Protein AF-A0A838S713-F1 (afdb_monomer_lite)

pLDDT: mean 93.1, std 12.23, range [35.66, 98.06]

Sequence (51 aa):
MTGTDPADLSATELLAGYRDGTLSPVEATEAVLRRIDRVNPVVNAYCLLDP

Radius of gyration: 12.3 Å; chains: 1; bounding box: 23×30×30 Å

Structure (mmCIF, N/CA/C/O backbone):
data_AF-A0A838S713-F1
#
_entry.id   AF-A0A838S713-F1
#
loop_
_atom_site.group_PDB
_atom_site.id
_atom_site.type_symbol
_atom_site.label_atom_id
_atom_site.label_alt_id
_atom_site.label_comp_id
_atom_site.label_asym_id
_atom_site.label_entity_id
_atom_site.label_seq_id
_atom_site.pdbx_PDB_ins_code
_atom_site.Cartn_x
_atom_site.Cartn_y
_atom_site.Cartn_z
_atom_site.occupancy
_atom_site.B_iso_or_equiv
_atom_site.auth_seq_id
_atom_site.auth_comp_id
_atom_site.auth_asym_id
_atom_site.auth_atom_id
_atom_site.pdbx_PDB_model_num
ATOM 1 N N . MET A 1 1 ? -6.226 20.188 -2.800 1.00 35.66 1 MET A N 1
ATOM 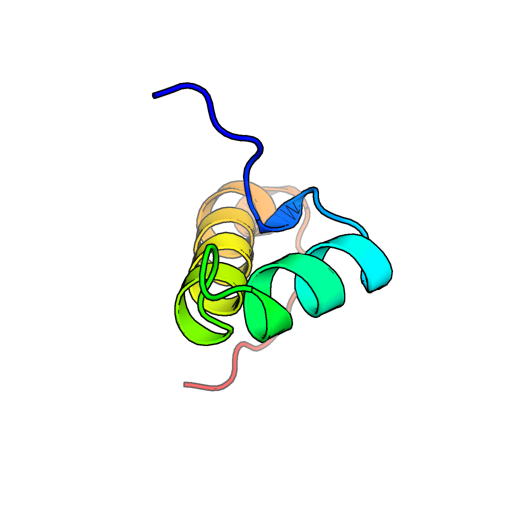2 C CA . MET A 1 1 ? -5.991 19.936 -1.367 1.00 35.66 1 MET A CA 1
ATOM 3 C C . MET A 1 1 ? -4.674 19.198 -1.272 1.00 35.66 1 MET A C 1
ATOM 5 O O . MET A 1 1 ? -4.637 18.010 -1.549 1.00 35.66 1 MET A O 1
ATOM 9 N N . THR A 1 2 ? -3.581 19.924 -1.049 1.00 44.09 2 THR A N 1
ATOM 10 C CA . THR A 1 2 ? -2.229 19.350 -0.983 1.00 44.09 2 THR A CA 1
ATOM 11 C C . THR A 1 2 ? -2.042 18.728 0.401 1.00 44.09 2 THR A C 1
ATOM 13 O O . THR A 1 2 ? -1.356 19.280 1.251 1.00 44.09 2 THR A O 1
ATOM 16 N N . GLY A 1 3 ? -2.779 17.648 0.664 1.00 61.94 3 GLY A N 1
ATOM 17 C CA . GLY A 1 3 ? -2.513 16.757 1.789 1.00 61.94 3 GLY A CA 1
ATOM 18 C C . GLY A 1 3 ? -1.390 15.802 1.400 1.00 61.94 3 GLY A C 1
ATOM 19 O O . GLY A 1 3 ? -1.294 15.423 0.232 1.00 61.94 3 GLY A O 1
ATOM 20 N N . THR A 1 4 ? -0.524 15.467 2.352 1.00 81.44 4 THR A N 1
ATOM 21 C CA . THR A 1 4 ? 0.521 14.448 2.194 1.00 81.44 4 THR A CA 1
ATOM 22 C C . THR A 1 4 ? -0.088 13.160 1.632 1.00 81.44 4 THR A C 1
ATOM 24 O O . THR A 1 4 ? -1.136 12.727 2.113 1.00 81.44 4 THR A O 1
ATOM 27 N N . ASP A 1 5 ? 0.535 12.570 0.605 1.00 92.31 5 ASP A N 1
ATOM 28 C CA . ASP A 1 5 ? 0.113 11.271 0.066 1.00 92.31 5 ASP A CA 1
ATOM 29 C C . ASP A 1 5 ? 0.170 10.243 1.213 1.00 92.31 5 ASP A C 1
ATOM 31 O O . ASP A 1 5 ? 1.210 10.144 1.870 1.00 92.31 5 ASP A O 1
ATOM 35 N N . PRO A 1 6 ? -0.904 9.483 1.501 1.00 95.62 6 PRO A N 1
ATOM 36 C CA . PRO A 1 6 ? -0.875 8.477 2.560 1.00 95.62 6 PRO A CA 1
ATOM 37 C C . PRO A 1 6 ? 0.281 7.475 2.424 1.00 95.62 6 PRO A C 1
ATOM 39 O O . PRO A 1 6 ? 0.765 6.965 3.431 1.00 95.62 6 PRO A O 1
ATOM 42 N N . ALA A 1 7 ? 0.768 7.230 1.201 1.00 96.00 7 ALA A N 1
ATOM 43 C CA . ALA A 1 7 ? 1.922 6.370 0.943 1.00 96.00 7 ALA A CA 1
ATOM 44 C C . ALA A 1 7 ? 3.276 6.976 1.378 1.00 96.00 7 ALA A C 1
ATOM 46 O O . ALA A 1 7 ? 4.292 6.285 1.293 1.00 96.00 7 ALA A O 1
ATOM 47 N N . ASP A 1 8 ? 3.309 8.242 1.803 1.00 96.31 8 ASP A N 1
ATOM 48 C CA . ASP A 1 8 ? 4.485 8.920 2.363 1.00 96.31 8 ASP A CA 1
ATOM 49 C C . ASP A 1 8 ? 4.439 9.026 3.901 1.00 96.31 8 ASP A C 1
ATOM 51 O O . ASP A 1 8 ? 5.424 9.438 4.516 1.00 96.31 8 ASP A O 1
ATOM 55 N N . LEU A 1 9 ? 3.322 8.653 4.536 1.00 96.38 9 LEU A N 1
ATOM 56 C CA . LEU A 1 9 ? 3.171 8.710 5.990 1.00 96.38 9 LEU A CA 1
ATOM 57 C C . LEU A 1 9 ? 3.918 7.566 6.683 1.00 96.38 9 LEU A C 1
ATOM 59 O O . LEU A 1 9 ? 3.944 6.423 6.221 1.00 96.38 9 LEU A O 1
ATOM 63 N N . SER A 1 10 ? 4.486 7.856 7.852 1.00 97.12 10 SER A N 1
ATOM 64 C CA . SER A 1 10 ? 5.012 6.823 8.740 1.00 97.12 10 SER A CA 1
ATOM 65 C C . SER A 1 10 ? 3.891 5.934 9.283 1.00 97.12 10 SER A C 1
ATOM 67 O O . SER A 1 10 ? 2.730 6.334 9.391 1.00 97.12 10 SER A O 1
ATOM 69 N N . ALA A 1 11 ? 4.255 4.732 9.738 1.00 97.06 11 ALA A N 1
ATOM 70 C CA . ALA A 1 11 ? 3.305 3.821 10.374 1.00 97.06 11 ALA A CA 1
ATOM 71 C C . ALA A 1 11 ? 2.570 4.469 11.563 1.00 97.06 11 ALA A C 1
ATOM 73 O O . ALA A 1 11 ? 1.381 4.237 11.763 1.00 97.06 11 ALA A O 1
ATOM 74 N N . THR A 1 12 ? 3.251 5.311 12.344 1.00 97.94 12 THR A N 1
ATOM 75 C CA . THR A 1 12 ? 2.645 6.006 13.487 1.00 97.94 12 THR A CA 1
ATOM 76 C C . THR A 1 12 ? 1.667 7.102 13.078 1.00 97.94 12 THR A C 1
ATOM 78 O O . THR A 1 12 ? 0.659 7.280 13.758 1.00 97.94 12 THR A O 1
ATOM 81 N N . GLU A 1 13 ? 1.920 7.804 11.973 1.00 96.81 13 GLU A N 1
ATOM 82 C CA . GLU A 1 13 ? 1.002 8.818 11.435 1.00 96.81 13 GLU A CA 1
ATOM 83 C C . GLU A 1 13 ? -0.247 8.171 10.833 1.00 96.81 13 GLU A C 1
ATOM 85 O O . GLU A 1 13 ? -1.353 8.632 11.104 1.00 96.81 13 GLU A O 1
ATOM 90 N N . LEU A 1 14 ? -0.095 7.047 10.121 1.00 97.25 14 LEU A N 1
ATOM 91 C CA . LEU A 1 14 ? -1.233 6.246 9.655 1.00 97.25 14 LEU A CA 1
ATOM 92 C C . LEU A 1 14 ? -2.115 5.806 10.831 1.00 97.25 14 LEU A C 1
ATOM 94 O O . LEU A 1 14 ? -3.329 5.986 10.801 1.00 97.25 14 LEU A O 1
ATOM 98 N N . LEU A 1 15 ? -1.511 5.297 11.913 1.00 97.94 15 LEU A N 1
ATOM 99 C CA . LEU A 1 15 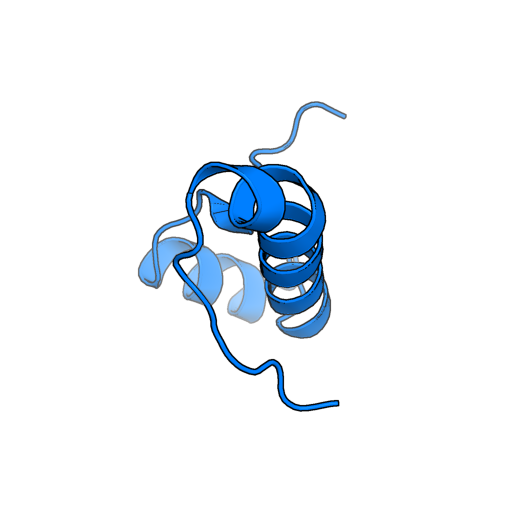? -2.255 4.907 13.116 1.00 97.94 15 LEU A CA 1
ATOM 100 C C . LEU A 1 15 ? -2.968 6.084 13.791 1.00 97.94 15 LEU A C 1
ATOM 102 O O . LEU A 1 15 ? -4.035 5.880 14.369 1.00 97.94 15 LEU A O 1
ATOM 106 N N . ALA A 1 16 ? -2.389 7.286 13.768 1.00 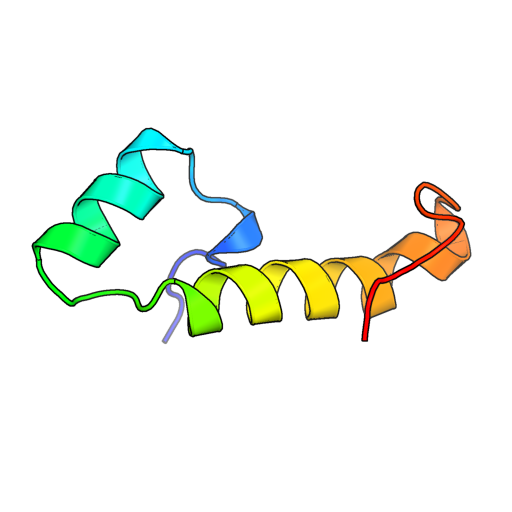97.50 16 ALA A N 1
ATOM 107 C CA . ALA A 1 16 ? -3.052 8.480 14.282 1.00 97.50 16 ALA A CA 1
ATOM 108 C C . ALA A 1 16 ? -4.283 8.826 13.428 1.00 97.50 16 ALA A C 1
ATOM 110 O O . ALA A 1 16 ? -5.377 8.922 13.982 1.00 97.50 16 ALA A O 1
ATOM 111 N N . GLY A 1 17 ? -4.124 8.866 12.100 1.00 96.50 17 GLY A N 1
ATOM 112 C CA . GLY A 1 17 ? -5.205 9.170 11.157 1.00 96.50 17 GLY A CA 1
ATOM 113 C C . GLY A 1 17 ? -6.358 8.161 11.182 1.00 96.50 17 GLY A C 1
ATOM 114 O O . GLY A 1 17 ? -7.527 8.522 11.064 1.00 96.50 17 GLY A O 1
ATOM 115 N N . TYR A 1 18 ? -6.057 6.879 11.408 1.00 97.44 18 TYR A N 1
ATOM 116 C CA . TYR A 1 18 ? -7.097 5.858 11.572 1.00 97.44 18 TYR A CA 1
ATOM 117 C C . TYR A 1 18 ? -7.884 6.034 12.873 1.00 97.44 18 TYR A C 1
ATOM 119 O O . TYR A 1 18 ? -9.076 5.738 12.923 1.00 97.44 18 TYR A O 1
ATOM 127 N N . ARG A 1 19 ? -7.220 6.477 13.949 1.00 97.56 19 ARG A N 1
ATOM 128 C CA . ARG A 1 19 ? -7.847 6.654 15.269 1.00 97.56 19 ARG A CA 1
ATOM 129 C C . ARG A 1 19 ? -8.733 7.888 15.330 1.00 97.56 19 ARG A C 1
ATOM 131 O O . ARG A 1 19 ? -9.761 7.841 15.997 1.00 97.56 19 ARG A O 1
ATOM 138 N N . ASP A 1 20 ? -8.320 8.978 14.691 1.00 95.88 20 ASP A N 1
ATOM 139 C CA . ASP A 1 20 ? -9.086 10.226 14.663 1.00 95.88 20 ASP A CA 1
ATOM 140 C C . ASP A 1 20 ? -10.096 10.297 13.503 1.00 95.88 20 ASP A C 1
ATOM 142 O O . ASP A 1 20 ? -10.946 11.188 13.484 1.00 95.88 20 ASP A O 1
ATOM 146 N N . GLY A 1 21 ? -10.052 9.330 12.580 1.00 95.38 21 GLY A N 1
ATOM 147 C CA . GLY A 1 21 ? -10.978 9.217 11.455 1.00 95.38 21 GLY A CA 1
ATOM 148 C C . GLY A 1 21 ? -10.673 10.174 10.304 1.00 95.38 21 GLY A C 1
ATOM 149 O O . GLY A 1 21 ? -11.515 10.346 9.424 1.00 95.38 21 GLY A O 1
ATOM 150 N N . THR A 1 22 ? -9.496 10.804 10.295 1.00 95.44 22 THR A N 1
ATOM 151 C CA . THR A 1 22 ? -9.047 11.669 9.193 1.00 95.44 22 THR A CA 1
ATOM 152 C C . THR A 1 22 ? -8.511 10.888 7.996 1.00 95.44 22 THR A C 1
ATOM 154 O O . THR A 1 22 ? -8.376 11.457 6.913 1.00 95.44 22 THR A O 1
ATOM 157 N N . LEU A 1 23 ? -8.225 9.596 8.177 1.00 95.62 23 LEU A N 1
ATOM 158 C CA . LEU A 1 23 ? -7.771 8.689 7.131 1.00 95.62 23 LEU A CA 1
ATOM 159 C C . LEU A 1 23 ? -8.388 7.300 7.326 1.00 95.62 23 LEU A C 1
ATOM 161 O O . LEU A 1 23 ? -8.451 6.786 8.442 1.00 95.62 23 LEU A O 1
AT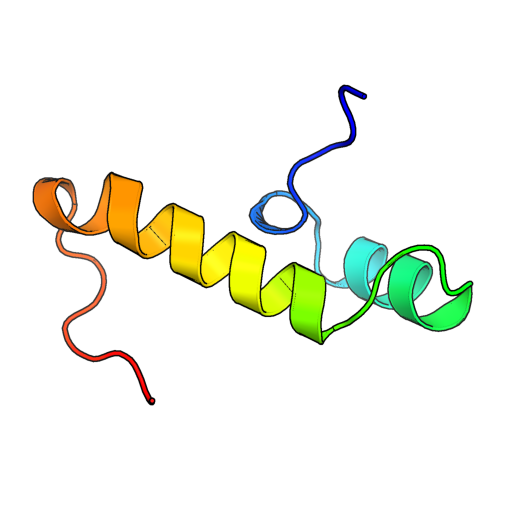OM 165 N N . SER A 1 24 ? -8.787 6.654 6.235 1.00 96.38 24 SER A N 1
ATOM 166 C CA . SER A 1 24 ? -9.185 5.247 6.224 1.00 96.38 24 SER A CA 1
ATOM 167 C C . SER A 1 24 ? -7.999 4.328 5.891 1.00 96.38 24 SER A C 1
ATOM 169 O O . SER A 1 24 ? -7.210 4.645 4.996 1.00 96.38 24 SER A O 1
ATOM 171 N N . PRO A 1 25 ? -7.893 3.133 6.508 1.00 96.56 25 PRO A N 1
ATOM 172 C CA . PRO A 1 25 ? -6.942 2.108 6.075 1.00 96.56 25 PRO A CA 1
ATOM 173 C C . PRO A 1 25 ? -7.064 1.751 4.589 1.00 96.56 25 PRO A C 1
ATOM 175 O O . PRO A 1 25 ? -6.058 1.487 3.939 1.00 96.56 25 PRO A O 1
ATOM 178 N N . VAL A 1 26 ? -8.282 1.797 4.038 1.00 96.94 26 VAL A N 1
ATOM 179 C CA . VAL A 1 26 ? -8.524 1.541 2.610 1.00 96.94 26 VAL A CA 1
ATOM 180 C C . VAL A 1 26 ? -7.878 2.627 1.752 1.00 96.94 26 VAL A C 1
ATOM 182 O O . VAL A 1 26 ? -7.150 2.313 0.815 1.00 96.94 26 VAL A O 1
ATOM 185 N N . GLU A 1 27 ? -8.062 3.901 2.108 1.00 95.88 27 GLU A N 1
ATOM 186 C CA . GLU A 1 27 ? -7.467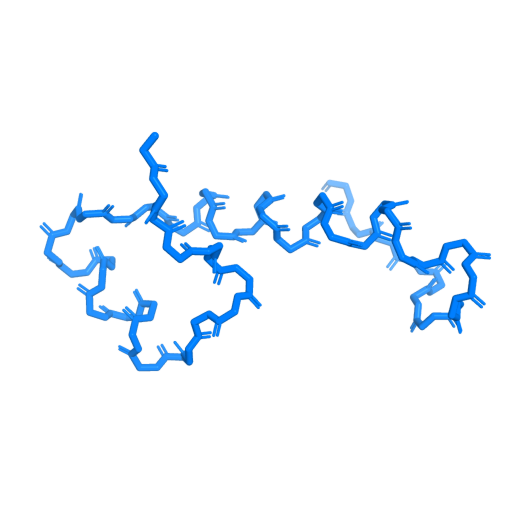 5.031 1.381 1.00 95.88 27 GLU A CA 1
ATOM 187 C C . GLU A 1 27 ? -5.934 4.964 1.384 1.00 95.88 27 GLU A C 1
ATOM 189 O O . GLU A 1 27 ? -5.295 5.272 0.374 1.00 95.88 27 GLU A O 1
ATOM 194 N N . ALA A 1 28 ? -5.341 4.520 2.498 1.00 96.62 28 ALA A N 1
ATOM 195 C CA . ALA A 1 28 ? -3.902 4.313 2.605 1.00 96.62 28 ALA A CA 1
ATOM 196 C C . ALA A 1 28 ? -3.407 3.183 1.687 1.00 96.62 28 ALA A C 1
ATOM 198 O O . ALA A 1 28 ? -2.433 3.367 0.955 1.00 96.62 28 ALA A O 1
ATOM 199 N N . THR A 1 29 ? -4.090 2.034 1.670 1.00 96.44 29 THR A N 1
ATOM 200 C CA . THR A 1 29 ? -3.750 0.921 0.771 1.00 96.44 29 THR A CA 1
ATOM 201 C C . THR A 1 29 ? -3.875 1.326 -0.694 1.00 96.44 29 THR A C 1
ATOM 203 O O . THR A 1 29 ? -2.960 1.083 -1.480 1.00 96.44 29 THR A O 1
ATOM 206 N N . GLU A 1 30 ? -4.959 2.002 -1.072 1.00 97.06 30 GLU A N 1
ATOM 207 C CA . GLU A 1 30 ? -5.136 2.487 -2.439 1.00 97.06 30 GLU A CA 1
ATOM 208 C C . GLU A 1 30 ? -4.043 3.481 -2.853 1.00 97.06 30 GLU A C 1
ATOM 210 O O . GLU A 1 30 ? -3.606 3.480 -4.005 1.00 97.06 30 GLU A O 1
ATOM 215 N N . ALA A 1 31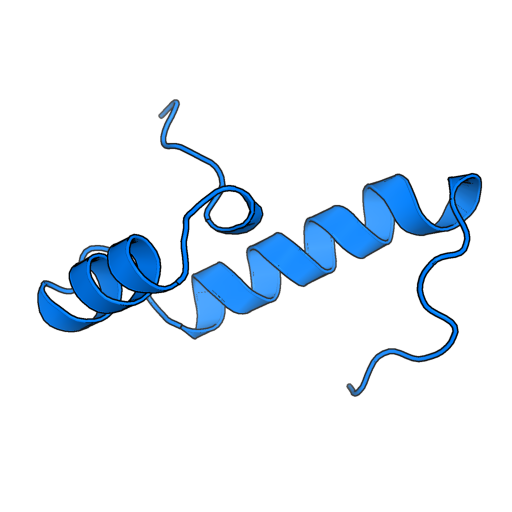 ? -3.579 4.332 -1.934 1.00 97.19 31 ALA A N 1
ATOM 216 C CA . ALA A 1 31 ? -2.480 5.253 -2.201 1.00 97.19 31 ALA A CA 1
ATOM 217 C C . ALA A 1 31 ? -1.178 4.509 -2.530 1.00 97.19 31 ALA A C 1
ATOM 219 O O . ALA A 1 31 ? -0.498 4.843 -3.506 1.00 97.19 31 ALA A O 1
ATOM 220 N N . VAL A 1 32 ? -0.873 3.447 -1.779 1.00 96.56 32 VAL A N 1
ATOM 221 C CA . VAL A 1 32 ? 0.277 2.576 -2.051 1.00 96.56 32 VAL A CA 1
ATOM 222 C C . VAL A 1 32 ? 0.125 1.872 -3.399 1.00 96.56 32 VAL A C 1
ATOM 224 O O . VAL A 1 32 ? 1.055 1.919 -4.202 1.00 96.56 32 VAL A O 1
ATOM 227 N N . LEU A 1 33 ? -1.038 1.286 -3.698 1.00 97.19 33 LEU A N 1
ATOM 228 C CA . LEU A 1 33 ? -1.286 0.614 -4.981 1.00 97.19 33 LEU A CA 1
ATOM 229 C C . LEU A 1 33 ? -1.124 1.577 -6.169 1.00 97.19 33 LEU A C 1
ATOM 231 O O . LEU A 1 33 ? -0.384 1.278 -7.104 1.00 97.19 33 LEU A O 1
ATOM 235 N N . ARG A 1 34 ? -1.678 2.796 -6.084 1.00 97.38 34 ARG A N 1
ATOM 236 C CA . ARG A 1 34 ? -1.480 3.841 -7.109 1.00 97.38 34 ARG A CA 1
ATOM 237 C C . ARG A 1 34 ? -0.009 4.214 -7.299 1.00 97.38 34 ARG A C 1
ATOM 239 O O . ARG A 1 34 ? 0.424 4.516 -8.414 1.00 97.38 34 ARG A O 1
ATOM 246 N N . ARG A 1 35 ? 0.779 4.236 -6.220 1.00 97.00 35 ARG A N 1
ATOM 247 C CA . ARG A 1 35 ? 2.224 4.492 -6.298 1.00 97.00 35 ARG A CA 1
ATOM 248 C C . ARG A 1 35 ? 2.950 3.342 -6.990 1.00 97.00 35 ARG A C 1
ATOM 250 O O . ARG A 1 35 ? 3.830 3.611 -7.810 1.00 97.00 35 ARG A O 1
ATOM 257 N N . ILE A 1 36 ? 2.584 2.099 -6.682 1.00 97.50 36 ILE A N 1
ATOM 258 C CA . ILE A 1 36 ? 3.131 0.908 -7.336 1.00 97.50 36 ILE A CA 1
ATOM 259 C C . ILE A 1 36 ? 2.843 0.968 -8.837 1.00 97.50 36 ILE A C 1
ATOM 261 O O . ILE A 1 36 ? 3.793 0.904 -9.612 1.00 97.50 36 ILE A O 1
ATOM 265 N N . ASP A 1 37 ? 1.600 1.210 -9.254 1.00 96.88 37 ASP A N 1
ATOM 266 C CA . ASP A 1 37 ? 1.232 1.302 -10.676 1.00 96.88 37 ASP A CA 1
ATOM 267 C C . ASP A 1 37 ? 2.074 2.335 -11.438 1.00 96.88 37 ASP A C 1
ATOM 269 O O . ASP A 1 37 ? 2.505 2.106 -12.568 1.00 96.88 37 ASP A O 1
ATOM 273 N N . ARG A 1 38 ? 2.360 3.476 -10.801 1.00 97.12 38 ARG A N 1
ATOM 274 C CA . ARG A 1 38 ? 3.141 4.563 -11.402 1.00 97.12 38 ARG A CA 1
ATOM 275 C C . ARG A 1 38 ? 4.639 4.261 -11.501 1.00 97.12 38 ARG A C 1
ATOM 277 O O . ARG A 1 38 ? 5.285 4.723 -12.437 1.00 97.12 38 ARG A O 1
ATOM 284 N N . VAL A 1 39 ? 5.214 3.577 -10.513 1.00 97.88 39 VAL A N 1
ATOM 285 C CA . VAL A 1 39 ? 6.679 3.515 -10.322 1.00 97.88 39 VAL A CA 1
ATOM 286 C C . VAL A 1 39 ? 7.255 2.127 -10.602 1.00 97.88 39 VAL A C 1
ATOM 288 O O . VAL A 1 39 ? 8.376 2.008 -11.104 1.00 97.88 39 VAL A O 1
ATOM 291 N N . ASN A 1 40 ? 6.497 1.068 -10.323 1.00 98.00 40 ASN A N 1
ATOM 292 C CA . ASN A 1 40 ? 6.941 -0.308 -10.505 1.00 98.00 40 ASN A CA 1
ATOM 293 C C . ASN A 1 40 ? 7.339 -0.663 -11.951 1.00 98.00 40 ASN A C 1
ATOM 295 O O . ASN A 1 40 ? 8.287 -1.428 -12.089 1.00 98.00 40 ASN A O 1
ATOM 299 N N . PRO A 1 41 ? 6.755 -0.089 -13.026 1.00 97.69 41 PRO A N 1
ATOM 300 C CA . PRO A 1 41 ? 7.225 -0.356 -14.391 1.00 97.69 41 PRO A CA 1
ATOM 301 C C . PRO A 1 41 ? 8.688 0.031 -14.652 1.00 97.69 41 PRO A C 1
ATOM 303 O O . PRO A 1 41 ? 9.311 -0.505 -15.563 1.00 97.69 41 PRO A O 1
ATOM 306 N N . VAL A 1 42 ? 9.239 0.966 -13.868 1.00 98.06 42 VAL A N 1
ATOM 307 C CA . VAL A 1 42 ? 10.629 1.431 -14.001 1.00 98.06 42 VAL A CA 1
ATOM 308 C C . VAL A 1 42 ? 11.540 0.756 -12.978 1.00 98.06 42 VAL A C 1
ATOM 310 O O . VAL A 1 42 ? 12.665 0.388 -13.303 1.00 98.06 42 VAL A O 1
ATOM 313 N N . VAL A 1 43 ? 11.068 0.605 -11.737 1.00 97.88 43 VAL A N 1
ATOM 314 C CA . VAL A 1 43 ? 11.881 0.089 -10.621 1.00 97.88 43 VAL A CA 1
ATOM 315 C C . VAL A 1 43 ? 11.829 -1.437 -10.519 1.00 97.88 43 VAL A C 1
ATOM 317 O O . VAL A 1 43 ? 12.794 -2.048 -10.071 1.00 97.88 43 VAL A O 1
ATOM 320 N N . ASN A 1 44 ? 10.722 -2.051 -10.944 1.00 96.69 44 ASN A N 1
ATOM 321 C CA . ASN A 1 44 ? 10.444 -3.484 -10.847 1.00 96.69 44 ASN A CA 1
ATOM 322 C C . ASN A 1 44 ? 10.655 -4.046 -9.423 1.00 96.69 44 ASN A C 1
ATOM 324 O O . ASN A 1 44 ? 11.331 -5.053 -9.223 1.00 96.69 44 ASN A O 1
ATOM 328 N N . ALA A 1 45 ? 10.104 -3.356 -8.420 1.00 97.50 45 ALA A N 1
ATOM 329 C CA . ALA A 1 45 ? 10.195 -3.722 -7.005 1.00 97.50 45 ALA A CA 1
ATOM 330 C C . ALA A 1 45 ? 9.170 -4.790 -6.577 1.00 97.50 45 ALA A C 1
ATOM 332 O O . ALA A 1 45 ? 9.388 -5.481 -5.584 1.00 97.50 45 ALA A O 1
ATOM 333 N N . TYR A 1 46 ? 8.060 -4.925 -7.306 1.00 96.69 46 TYR A N 1
ATOM 334 C CA . TYR A 1 46 ? 6.968 -5.851 -7.009 1.00 96.69 46 TYR A CA 1
ATOM 335 C C . TYR A 1 46 ? 6.727 -6.800 -8.183 1.00 96.69 46 TYR A C 1
ATOM 337 O O . TYR A 1 46 ? 6.525 -6.352 -9.312 1.00 96.69 46 TYR A O 1
ATOM 345 N N . CYS A 1 47 ? 6.687 -8.104 -7.896 1.00 96.62 47 CYS A N 1
ATOM 346 C CA . CYS A 1 47 ? 6.403 -9.157 -8.880 1.00 96.62 47 CYS A CA 1
ATOM 347 C C . CYS A 1 47 ? 4.944 -9.644 -8.854 1.00 96.62 47 CYS A C 1
ATOM 349 O O . CYS A 1 47 ? 4.496 -10.285 -9.800 1.00 96.62 47 CYS A O 1
ATOM 351 N N . LEU A 1 48 ? 4.221 -9.387 -7.762 1.00 96.44 48 LEU A N 1
ATOM 352 C CA . LEU A 1 48 ? 2.847 -9.828 -7.540 1.00 96.44 48 LEU A CA 1
ATOM 353 C C . LEU A 1 48 ? 2.123 -8.788 -6.683 1.00 96.44 48 LEU A C 1
ATOM 355 O O . LEU A 1 48 ? 2.698 -8.280 -5.720 1.00 96.44 48 LEU A O 1
ATOM 359 N N . LEU A 1 49 ? 0.865 -8.522 -7.024 1.00 94.56 49 LEU A N 1
ATOM 360 C CA . LEU A 1 49 ? -0.090 -7.803 -6.187 1.00 94.56 49 LEU A CA 1
ATOM 361 C C . LEU A 1 49 ? -1.264 -8.740 -5.907 1.00 94.56 49 LEU A C 1
ATOM 363 O O . LEU A 1 49 ? -1.716 -9.434 -6.818 1.00 94.56 49 LEU A O 1
ATOM 367 N N . ASP A 1 50 ? -1.700 -8.783 -4.651 1.00 92.50 50 ASP A N 1
ATOM 368 C CA . ASP A 1 50 ? -2.873 -9.552 -4.230 1.00 92.50 50 ASP A CA 1
ATOM 369 C C . ASP A 1 50 ? -4.145 -8.768 -4.613 1.00 92.50 50 ASP A C 1
ATOM 371 O O . ASP A 1 50 ? -4.199 -7.573 -4.295 1.00 92.50 50 ASP A O 1
ATOM 375 N N . PRO A 1 51 ? -5.092 -9.370 -5.361 1.00 79.69 51 PRO A N 1
ATOM 376 C CA . PRO A 1 51 ? -6.318 -8.705 -5.809 1.00 79.69 51 PRO A CA 1
ATOM 377 C C . PRO A 1 51 ? -7.339 -8.406 -4.703 1.00 79.69 51 PRO A C 1
ATOM 379 O O . PRO A 1 51 ? -7.428 -9.166 -3.714 1.00 79.69 51 PRO A O 1
#

Secondary structure (DSSP, 8-state):
--PPPGGGS-HHHHHHHHHHTSS-HHHHHHHHHHHHHHHHHHH---S----

Foldseek 3Di:
DPDDQLCPDDPVVQVVCCVVVVDDPVSSVVSVVVVCVVPCVPVVPDPDDDD